Protein AF-A0A2D6AK42-F1 (afdb_monomer)

Mean predicted aligned error: 3.7 Å

Solvent-accessible surface area (backbone atoms only — not comparable to full-atom values): 7142 Å² total; per-residue (Å²): 137,89,86,74,67,90,54,91,44,40,38,43,36,68,45,81,38,80,34,34,76,56,55,40,64,66,64,82,56,51,42,51,79,90,62,94,72,58,95,89,57,79,69,58,67,60,52,55,78,18,27,32,44,26,44,35,41,32,32,71,25,86,71,21,21,33,22,35,25,66,81,44,58,82,23,44,93,79,47,91,83,40,47,76,38,46,42,65,28,70,52,71,52,74,36,75,83,32,29,33,58,13,31,15,24,15,25,29,44,83,87,62,84,90,78,28,58,20,45,27,42,38,37,33,39,30,39,61,75,124

Structure (mmCIF, N/CA/C/O backbone):
data_AF-A0A2D6AK42-F1
#
_entry.id   AF-A0A2D6AK42-F1
#
loop_
_atom_site.group_PDB
_atom_site.id
_atom_site.type_symbol
_atom_site.label_atom_id
_atom_site.label_alt_id
_atom_site.label_comp_id
_atom_site.label_asym_id
_atom_site.label_entity_id
_atom_site.label_seq_id
_atom_site.pdbx_PDB_ins_code
_atom_site.Cartn_x
_atom_site.Cartn_y
_atom_site.Cartn_z
_atom_site.occupancy
_atom_site.B_iso_or_equiv
_atom_site.auth_seq_id
_atom_site.auth_comp_id
_atom_site.auth_asym_id
_atom_site.auth_atom_id
_atom_site.pdbx_PDB_model_num
ATOM 1 N N . MET A 1 1 ? -15.033 12.489 -3.514 1.00 81.38 1 MET A N 1
ATOM 2 C CA . MET A 1 1 ? -15.221 11.272 -2.699 1.00 81.38 1 MET A CA 1
ATOM 3 C C . MET A 1 1 ? -14.925 11.639 -1.260 1.00 81.38 1 MET A C 1
ATOM 5 O O . MET A 1 1 ? -13.952 12.349 -1.051 1.00 81.38 1 MET A O 1
ATOM 9 N N . THR A 1 2 ? -15.745 11.206 -0.306 1.00 89.25 2 THR A N 1
ATOM 10 C CA . THR A 1 2 ? -15.482 11.423 1.126 1.00 89.25 2 THR A CA 1
ATOM 11 C C . THR A 1 2 ? -15.019 10.108 1.735 1.00 89.25 2 THR A C 1
ATOM 13 O O . THR A 1 2 ? -15.650 9.073 1.500 1.00 89.25 2 THR A O 1
ATOM 16 N N . ILE A 1 3 ? -13.907 10.149 2.465 1.00 93.88 3 ILE A N 1
ATOM 17 C CA . ILE A 1 3 ? -13.335 9.012 3.187 1.00 93.88 3 ILE A CA 1
ATOM 18 C C . ILE A 1 3 ? -13.243 9.424 4.653 1.00 93.88 3 ILE A C 1
ATOM 20 O O . ILE A 1 3 ? -12.663 10.463 4.965 1.00 93.88 3 ILE A O 1
ATOM 24 N N . SER A 1 4 ? -13.855 8.639 5.527 1.00 93.06 4 SER A N 1
ATOM 25 C CA . SER A 1 4 ? -13.890 8.869 6.968 1.00 93.06 4 SER A CA 1
ATOM 26 C C . SER A 1 4 ? -13.983 7.521 7.678 1.00 93.06 4 SER A C 1
ATOM 28 O O . SER A 1 4 ? -14.623 6.633 7.115 1.00 93.06 4 SER A O 1
ATOM 30 N N . PRO A 1 5 ? -13.392 7.378 8.876 1.00 94.25 5 PRO A N 1
ATOM 31 C CA . PRO A 1 5 ? -13.654 6.239 9.750 1.00 94.25 5 PRO A CA 1
ATOM 32 C C . PRO A 1 5 ? -1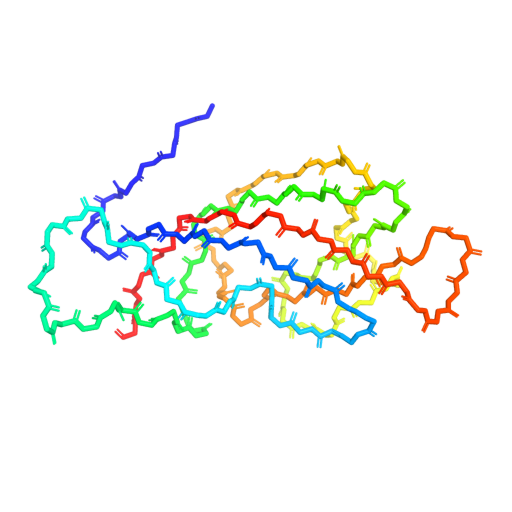5.158 6.040 9.979 1.00 94.25 5 PRO A C 1
ATOM 34 O O . PRO A 1 5 ? -15.869 7.019 10.231 1.00 94.25 5 PRO A O 1
ATOM 37 N N . ASP A 1 6 ? -15.630 4.800 9.882 1.00 93.31 6 ASP A N 1
ATOM 38 C CA . ASP A 1 6 ? -16.999 4.404 10.220 1.00 93.31 6 ASP A CA 1
ATOM 39 C C . ASP A 1 6 ? -17.130 4.142 11.731 1.00 93.31 6 ASP A C 1
ATOM 41 O O . ASP A 1 6 ? -18.143 4.495 12.340 1.00 93.31 6 ASP A O 1
ATOM 45 N N . ASP A 1 7 ? -16.098 3.554 12.342 1.00 93.38 7 ASP A N 1
ATOM 46 C CA . ASP A 1 7 ? -16.031 3.237 13.770 1.00 93.38 7 ASP A CA 1
ATOM 47 C C . ASP A 1 7 ? -14.593 3.343 14.331 1.00 93.38 7 ASP A C 1
ATOM 49 O O . ASP A 1 7 ? -13.721 3.968 13.729 1.00 93.38 7 ASP A O 1
ATOM 53 N N . ALA A 1 8 ? -14.365 2.811 15.537 1.00 92.12 8 ALA A N 1
ATOM 54 C CA . ALA A 1 8 ? -13.083 2.894 16.240 1.00 92.12 8 ALA A CA 1
ATOM 55 C C . ALA A 1 8 ? -12.000 1.939 15.701 1.00 92.12 8 ALA A C 1
ATOM 57 O O . ALA A 1 8 ? -10.827 2.107 16.044 1.00 92.12 8 ALA A O 1
ATOM 58 N N . ASN A 1 9 ? -12.382 0.949 14.893 1.00 94.06 9 ASN A N 1
ATOM 59 C CA . ASN A 1 9 ? -11.440 0.029 14.263 1.00 94.06 9 ASN A CA 1
ATOM 60 C C . ASN A 1 9 ? -10.845 0.639 12.991 1.00 94.06 9 ASN A C 1
ATOM 62 O O . ASN A 1 9 ? -9.746 0.274 12.585 1.00 94.06 9 ASN A O 1
ATOM 66 N N . ASP A 1 10 ? -11.524 1.616 12.390 1.00 95.12 10 ASP A N 1
ATOM 67 C CA . ASP A 1 10 ? -11.031 2.308 11.209 1.00 95.12 10 ASP A CA 1
ATOM 68 C C . ASP A 1 10 ? -9.914 3.304 11.544 1.00 95.12 10 ASP A C 1
ATOM 70 O O . ASP A 1 10 ? -10.135 4.389 12.092 1.00 95.12 10 ASP A O 1
ATOM 74 N N . LYS A 1 11 ? -8.691 2.956 11.146 1.00 95.56 11 LYS A N 1
ATOM 75 C CA . LYS A 1 11 ? -7.470 3.704 11.442 1.00 95.56 11 LYS A CA 1
ATOM 76 C C . LYS A 1 11 ? -6.792 4.186 10.168 1.00 95.56 11 LYS A C 1
ATOM 78 O O . LYS A 1 11 ? -6.858 3.563 9.106 1.00 95.56 11 LYS A O 1
ATOM 83 N N . TRP A 1 12 ? -6.125 5.331 10.276 1.00 96.56 12 TRP A N 1
ATOM 84 C CA . TRP A 1 12 ? -5.354 5.892 9.175 1.00 96.56 12 TRP A CA 1
ATOM 85 C C . TRP A 1 12 ? -3.941 5.319 9.153 1.00 96.56 12 TRP A C 1
ATOM 87 O O . TRP A 1 12 ? -3.273 5.206 10.178 1.00 96.56 12 TRP A O 1
ATOM 97 N N . TYR A 1 13 ? -3.463 5.018 7.955 1.00 97.75 13 TYR A N 1
ATOM 98 C CA . TYR A 1 13 ? -2.082 4.661 7.672 1.00 97.75 13 TYR A CA 1
ATOM 99 C C . TYR A 1 13 ? -1.475 5.688 6.723 1.00 97.75 13 TYR A C 1
ATOM 101 O O . TYR A 1 13 ? -2.131 6.136 5.780 1.00 97.75 13 TYR A O 1
ATOM 109 N N . TYR A 1 14 ? -0.211 6.033 6.953 1.00 97.81 14 TYR A N 1
ATOM 110 C CA . TYR A 1 14 ? 0.597 6.810 6.023 1.00 97.81 14 TYR A CA 1
ATOM 111 C C . TYR A 1 14 ? 2.046 6.350 6.099 1.00 97.81 14 TYR A C 1
ATOM 113 O O . TYR A 1 14 ? 2.622 6.265 7.186 1.00 97.81 14 TYR A O 1
ATOM 121 N N . LYS A 1 15 ? 2.666 6.134 4.944 1.00 97.56 15 LYS A N 1
ATOM 122 C CA . LYS A 1 15 ? 4.101 5.883 4.856 1.00 97.56 15 LYS A CA 1
ATOM 123 C C . LYS A 1 15 ? 4.641 6.336 3.512 1.00 97.56 15 LYS A C 1
ATOM 125 O O . LYS A 1 15 ? 3.985 6.189 2.484 1.00 97.56 15 LYS A O 1
ATOM 130 N N . LEU A 1 16 ? 5.864 6.855 3.528 1.00 97.31 16 LEU A N 1
ATOM 131 C CA . LEU A 1 16 ? 6.675 6.951 2.324 1.00 97.31 16 LEU A CA 1
ATOM 132 C C . LEU A 1 16 ? 7.439 5.629 2.183 1.00 97.31 16 LEU A C 1
ATOM 134 O O . LEU A 1 16 ? 8.378 5.357 2.933 1.00 97.31 16 LEU A O 1
ATOM 138 N N . THR A 1 17 ? 6.970 4.776 1.285 1.00 97.12 17 THR A N 1
ATOM 139 C CA . THR A 1 17 ? 7.468 3.418 1.075 1.00 97.12 17 THR A CA 1
ATOM 140 C C . THR A 1 17 ? 8.439 3.403 -0.100 1.00 97.12 17 THR A C 1
ATOM 142 O O . THR A 1 17 ? 8.122 3.901 -1.176 1.00 97.12 17 THR A O 1
ATOM 145 N N . SER A 1 18 ? 9.620 2.816 0.097 1.00 96.44 18 SER A N 1
ATOM 146 C CA . SER A 1 18 ? 10.516 2.467 -1.009 1.00 96.44 18 SER A CA 1
ATOM 147 C C . SER A 1 18 ? 10.093 1.110 -1.563 1.00 96.44 18 SER A C 1
ATOM 149 O O . SER A 1 18 ? 10.178 0.105 -0.855 1.00 96.44 18 SER A O 1
ATOM 151 N N . VAL A 1 19 ? 9.598 1.090 -2.798 1.00 96.94 19 VAL A N 1
ATOM 152 C CA . VAL A 1 19 ? 9.238 -0.130 -3.524 1.00 96.94 19 VAL A CA 1
ATOM 153 C C . VAL A 1 19 ? 10.429 -0.528 -4.389 1.00 96.94 19 VAL A C 1
ATOM 155 O O . VAL A 1 19 ? 10.977 0.298 -5.119 1.00 96.94 19 VAL A O 1
ATOM 158 N N . THR A 1 20 ? 10.845 -1.788 -4.285 1.00 94.88 20 THR A N 1
ATOM 159 C CA . THR A 1 20 ? 12.053 -2.317 -4.938 1.00 94.88 20 THR A CA 1
ATOM 160 C C . THR A 1 20 ? 11.701 -3.431 -5.920 1.00 94.88 20 THR A C 1
ATOM 162 O O . THR A 1 20 ? 10.534 -3.790 -6.078 1.00 94.88 20 THR A O 1
ATOM 165 N N . THR A 1 21 ? 12.715 -4.008 -6.564 1.00 93.06 21 THR A N 1
ATOM 166 C CA . THR A 1 21 ? 12.575 -5.067 -7.577 1.00 93.06 21 THR A CA 1
ATOM 167 C C . THR A 1 21 ? 12.142 -6.422 -7.011 1.00 93.06 21 THR A C 1
ATOM 169 O O . THR A 1 21 ? 12.080 -7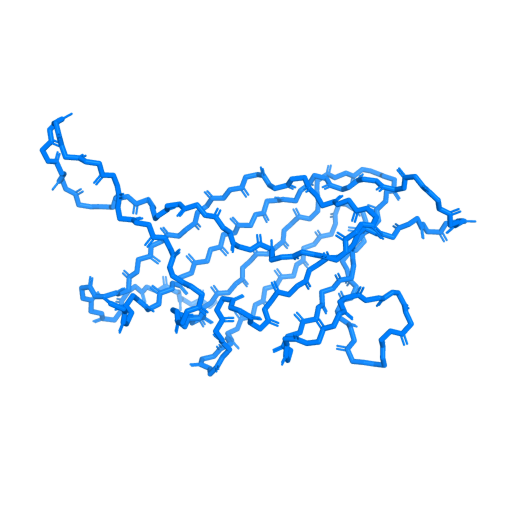.410 -7.738 1.00 93.06 21 THR A O 1
ATOM 172 N N . THR A 1 22 ? 11.850 -6.501 -5.712 1.00 93.25 22 THR A N 1
ATOM 173 C CA . THR A 1 22 ? 11.294 -7.688 -5.062 1.00 93.25 22 THR A CA 1
ATOM 174 C C . THR A 1 22 ? 9.878 -7.385 -4.599 1.00 93.25 22 THR A C 1
ATOM 176 O O . THR A 1 22 ? 9.673 -6.434 -3.846 1.00 93.25 22 THR A O 1
ATOM 179 N N . SER A 1 23 ? 8.923 -8.214 -5.028 1.00 95.31 23 SER A N 1
ATOM 180 C CA . SER A 1 23 ? 7.538 -8.156 -4.558 1.00 95.31 23 SER A CA 1
ATOM 181 C C . SER A 1 23 ? 7.482 -8.232 -3.034 1.00 95.31 23 SER A C 1
ATOM 183 O O . SER A 1 23 ? 8.027 -9.163 -2.439 1.00 95.31 23 SER A O 1
ATOM 185 N N . ALA A 1 24 ? 6.792 -7.280 -2.418 1.00 96.62 24 ALA A N 1
ATOM 186 C CA . ALA A 1 24 ? 6.556 -7.237 -0.980 1.00 96.62 24 ALA A CA 1
ATOM 187 C C . ALA A 1 24 ? 5.259 -6.483 -0.661 1.00 96.62 24 ALA A C 1
ATOM 189 O O . ALA A 1 24 ? 4.742 -5.755 -1.513 1.00 96.62 24 ALA A O 1
ATOM 190 N N . ASP A 1 25 ? 4.767 -6.620 0.572 1.00 97.69 25 ASP A N 1
ATOM 191 C CA . ASP A 1 25 ? 3.623 -5.864 1.091 1.00 97.69 25 ASP A CA 1
ATOM 192 C C . ASP A 1 25 ? 3.830 -4.358 0.896 1.00 97.69 25 ASP A C 1
ATOM 194 O O . ASP A 1 25 ? 4.813 -3.770 1.362 1.00 97.69 25 ASP A O 1
ATOM 198 N N . LEU A 1 26 ? 2.873 -3.709 0.231 1.00 98.12 26 LEU A N 1
ATOM 199 C CA . LEU A 1 26 ? 2.894 -2.257 0.044 1.00 98.12 26 LEU A CA 1
ATOM 200 C C . LEU A 1 26 ? 2.635 -1.516 1.368 1.00 98.12 26 LEU A C 1
ATOM 202 O O . LEU A 1 26 ? 3.094 -0.385 1.560 1.00 98.12 26 LEU A O 1
ATOM 206 N N . ILE A 1 27 ? 1.896 -2.158 2.277 1.00 98.31 27 ILE A N 1
ATOM 207 C CA . ILE A 1 27 ? 1.506 -1.631 3.583 1.00 98.31 27 ILE A CA 1
ATOM 208 C C . ILE A 1 27 ? 2.150 -2.495 4.664 1.00 98.31 27 ILE A C 1
ATOM 210 O O . ILE A 1 27 ? 1.849 -3.672 4.805 1.00 98.31 27 ILE A O 1
ATOM 214 N N . ALA A 1 28 ? 3.015 -1.878 5.463 1.00 96.50 28 ALA A N 1
ATOM 215 C CA . ALA A 1 28 ? 3.600 -2.492 6.650 1.00 96.50 28 ALA A CA 1
ATOM 216 C C . ALA A 1 28 ? 4.010 -1.417 7.664 1.00 96.50 28 ALA A C 1
ATOM 218 O O . ALA A 1 28 ? 4.432 -0.312 7.283 1.00 96.50 28 ALA A O 1
ATOM 219 N N . GLY A 1 29 ? 3.953 -1.750 8.955 1.00 96.12 29 GLY A N 1
ATOM 220 C CA . GLY A 1 29 ? 4.354 -0.867 10.049 1.00 96.12 29 GLY A CA 1
ATOM 221 C C . GLY A 1 29 ? 3.234 -0.650 11.057 1.00 96.12 29 GLY A C 1
ATOM 222 O O . GLY A 1 29 ? 2.698 -1.611 11.598 1.00 96.12 29 GLY A O 1
ATOM 223 N N . ARG A 1 30 ? 2.923 0.615 11.346 1.00 96.88 30 ARG A N 1
ATOM 224 C CA . ARG A 1 30 ? 1.975 1.020 12.390 1.00 96.88 30 ARG A CA 1
ATOM 225 C C . ARG A 1 30 ? 0.970 2.031 11.850 1.00 96.88 30 ARG A C 1
ATOM 227 O O . ARG A 1 30 ? 1.277 2.746 10.893 1.00 96.88 30 ARG A O 1
ATOM 234 N N . PHE A 1 31 ? -0.206 2.075 12.461 1.00 96.50 31 PHE A N 1
ATOM 235 C CA . PHE A 1 31 ? -1.198 3.114 12.208 1.00 96.50 31 PHE A CA 1
ATOM 236 C C . PHE A 1 31 ? -0.715 4.473 12.717 1.00 96.50 31 PHE A C 1
ATOM 238 O O . PHE A 1 31 ? 0.147 4.552 13.591 1.00 96.50 31 PHE A O 1
ATOM 245 N N . ILE A 1 32 ? -1.293 5.543 12.172 1.00 93.38 32 ILE A N 1
ATOM 246 C CA . ILE A 1 32 ? -1.220 6.866 12.783 1.00 93.38 32 ILE A CA 1
ATOM 247 C C . ILE A 1 32 ? -2.352 6.980 13.793 1.00 93.38 32 ILE A C 1
ATOM 249 O O . ILE A 1 32 ? -3.528 6.828 13.448 1.00 93.38 32 ILE A O 1
ATOM 253 N N . ASP A 1 33 ? -1.999 7.348 15.017 1.00 85.19 33 ASP A N 1
ATOM 254 C CA . ASP A 1 33 ? -2.981 7.719 16.020 1.00 85.19 33 ASP A CA 1
ATOM 255 C C . ASP A 1 33 ? -3.601 9.076 15.673 1.00 85.19 33 ASP A C 1
ATOM 257 O O . ASP A 1 33 ? -2.929 10.106 15.593 1.00 85.19 33 ASP A O 1
ATOM 261 N N . TYR A 1 34 ? -4.915 9.082 15.456 1.00 79.25 34 TYR A N 1
ATOM 262 C CA . TYR A 1 34 ? -5.699 10.311 15.297 1.00 79.25 34 TYR A CA 1
ATOM 263 C C . TYR A 1 34 ? -6.416 10.712 16.599 1.00 79.25 34 TYR A C 1
ATOM 265 O O . TYR A 1 34 ? -7.043 11.771 16.673 1.00 79.25 34 TYR A O 1
ATOM 273 N N . THR A 1 35 ? -6.302 9.876 17.633 1.00 81.88 35 THR A N 1
ATOM 274 C CA . THR A 1 35 ? -6.729 10.128 19.013 1.00 81.88 35 THR A CA 1
ATOM 275 C C . THR A 1 35 ? -5.516 10.174 19.936 1.00 81.88 35 THR A C 1
ATOM 277 O O . THR A 1 35 ? -4.467 9.632 19.610 1.00 81.88 35 THR A O 1
ATOM 280 N N . ALA A 1 36 ? -5.647 10.808 21.102 1.00 84.81 36 ALA A N 1
ATOM 281 C CA . ALA A 1 36 ? -4.555 10.857 22.070 1.00 84.81 36 ALA A CA 1
ATOM 282 C C . ALA A 1 36 ? -4.205 9.449 22.583 1.00 84.81 36 ALA A C 1
ATOM 284 O O . ALA A 1 36 ? -5.085 8.715 23.034 1.00 84.81 36 ALA A O 1
ATOM 285 N N . VAL A 1 37 ? -2.916 9.123 22.543 1.00 86.62 37 VAL A N 1
ATOM 286 C CA . VAL A 1 37 ? -2.317 7.919 23.125 1.00 86.62 37 VAL A CA 1
ATOM 287 C C . VAL A 1 37 ? -1.323 8.363 24.198 1.00 86.62 37 VAL A C 1
ATOM 289 O O . VAL A 1 37 ? -0.749 9.452 24.109 1.00 86.62 37 VAL A O 1
ATOM 292 N N . ASP A 1 38 ? -1.181 7.565 25.254 1.00 92.75 38 ASP A N 1
ATOM 293 C CA . ASP A 1 38 ? -0.248 7.855 26.342 1.00 92.75 38 ASP A CA 1
ATOM 294 C C . ASP A 1 38 ? 1.204 7.868 25.839 1.00 92.75 38 ASP A C 1
ATOM 296 O O . ASP A 1 38 ? 1.566 7.066 24.981 1.00 92.75 38 ASP A O 1
ATOM 300 N N . GLN A 1 39 ? 2.054 8.747 26.381 1.00 93.06 39 GLN A N 1
ATOM 301 C CA . GLN A 1 39 ? 3.405 8.966 25.839 1.00 93.06 39 GLN A CA 1
ATOM 302 C C . GLN A 1 39 ? 4.329 7.735 25.893 1.00 93.06 39 GLN A C 1
ATOM 304 O O . GLN A 1 39 ? 5.343 7.722 25.200 1.00 93.06 39 GLN A O 1
ATOM 309 N N . ASP A 1 40 ? 3.999 6.734 26.718 1.00 94.69 40 ASP A N 1
ATOM 310 C CA . ASP A 1 40 ? 4.741 5.469 26.861 1.00 94.69 40 ASP A CA 1
ATOM 311 C C . ASP A 1 40 ? 4.011 4.270 26.218 1.00 94.69 40 ASP A C 1
ATOM 313 O O . ASP A 1 40 ? 4.397 3.116 26.387 1.00 94.69 40 ASP A O 1
ATOM 317 N N . THR A 1 41 ? 2.927 4.523 25.478 1.00 92.50 41 THR A N 1
ATOM 318 C CA . THR A 1 41 ? 2.218 3.495 24.708 1.00 92.50 41 THR A CA 1
ATOM 319 C C . THR A 1 41 ? 2.641 3.568 23.244 1.00 92.50 41 THR A C 1
ATOM 321 O O . THR A 1 41 ? 2.597 4.625 22.619 1.00 92.50 41 THR A O 1
ATOM 324 N N . ASP A 1 42 ? 3.066 2.433 22.693 1.00 91.56 42 ASP A N 1
ATOM 325 C CA . ASP A 1 42 ? 3.453 2.319 21.285 1.00 91.56 42 ASP A CA 1
ATOM 326 C C . ASP A 1 42 ? 2.222 2.358 20.361 1.00 91.56 42 ASP A C 1
ATOM 328 O O . ASP A 1 42 ? 1.116 1.982 20.758 1.00 91.56 42 ASP A O 1
ATOM 332 N N . MET A 1 43 ? 2.416 2.762 19.105 1.00 92.56 43 MET A N 1
ATOM 333 C CA . MET A 1 43 ? 1.328 2.813 18.124 1.00 92.56 43 MET A CA 1
ATOM 334 C C . MET A 1 43 ? 0.873 1.396 17.764 1.00 92.56 43 MET A C 1
ATOM 336 O O . MET A 1 43 ? 1.673 0.455 17.736 1.00 92.56 43 MET A O 1
ATOM 340 N N . THR A 1 44 ? -0.398 1.232 17.408 1.00 93.69 44 THR A N 1
ATOM 341 C CA . THR A 1 44 ? -0.922 -0.083 17.001 1.00 93.69 44 THR A CA 1
ATOM 342 C C . THR A 1 44 ? -0.264 -0.540 15.692 1.00 93.69 44 THR A C 1
ATOM 344 O O . THR A 1 44 ? -0.154 0.235 14.738 1.00 93.69 44 THR A O 1
ATOM 347 N N . ALA A 1 45 ? 0.221 -1.783 15.651 1.00 96.25 45 ALA A N 1
ATOM 348 C CA . ALA A 1 45 ? 0.807 -2.367 14.448 1.00 96.25 45 ALA A CA 1
ATOM 349 C C . ALA A 1 45 ? -0.284 -2.730 13.436 1.00 96.25 45 ALA A C 1
ATOM 351 O O . ALA A 1 45 ? -1.345 -3.197 13.828 1.00 96.25 45 ALA A O 1
ATOM 352 N N . VAL A 1 46 ? 0.010 -2.552 12.150 1.00 97.81 46 VAL A N 1
ATOM 353 C CA . VAL A 1 46 ? -0.862 -3.031 11.074 1.00 97.81 46 VAL A CA 1
ATOM 354 C C . VAL A 1 46 ? -0.692 -4.542 10.950 1.00 97.81 46 VAL A C 1
ATOM 356 O O . VAL A 1 46 ? 0.435 -5.031 10.823 1.00 97.81 46 VAL A O 1
ATOM 359 N N . ASN A 1 47 ? -1.796 -5.279 10.976 1.00 98.00 47 ASN A N 1
ATOM 360 C CA . ASN A 1 47 ? -1.840 -6.712 10.746 1.00 98.00 47 ASN A CA 1
ATOM 361 C C . ASN A 1 47 ? -2.087 -7.017 9.264 1.00 98.00 47 ASN A C 1
ATOM 363 O O . ASN A 1 47 ? -2.810 -6.313 8.563 1.00 98.00 47 ASN A O 1
ATOM 367 N N . THR A 1 48 ? -1.540 -8.129 8.780 1.00 97.50 48 THR A N 1
ATOM 368 C CA . THR A 1 48 ? -1.770 -8.598 7.407 1.00 97.50 48 THR A CA 1
ATOM 369 C C . THR A 1 48 ? -3.237 -8.985 7.150 1.00 97.50 48 THR A C 1
ATOM 371 O O . THR A 1 48 ? -3.679 -9.005 6.001 1.00 97.50 48 THR A O 1
ATOM 374 N N . SER A 1 49 ? -4.011 -9.247 8.206 1.00 97.44 49 SER A N 1
ATOM 375 C CA . SER A 1 49 ? -5.447 -9.557 8.149 1.00 97.44 49 SER A CA 1
ATOM 376 C C . SER A 1 49 ? -6.349 -8.318 8.114 1.00 97.44 49 SER A C 1
ATOM 378 O O . SER A 1 49 ? -7.537 -8.460 7.819 1.00 97.44 49 SER A O 1
ATOM 380 N N . ASP A 1 50 ? -5.808 -7.125 8.385 1.00 98.19 50 ASP A N 1
ATOM 381 C CA . ASP A 1 50 ? -6.575 -5.876 8.380 1.00 98.19 50 ASP A CA 1
ATOM 382 C C . ASP A 1 50 ? -7.118 -5.562 6.990 1.00 98.19 50 ASP A C 1
ATOM 384 O O . ASP A 1 50 ? -6.472 -5.854 5.979 1.00 98.19 50 ASP A O 1
ATOM 388 N N . LYS A 1 51 ? -8.310 -4.958 6.916 1.00 97.75 51 LYS A N 1
ATOM 389 C CA . LYS A 1 51 ? -8.971 -4.686 5.630 1.00 97.75 51 LYS A CA 1
ATOM 390 C C . LYS A 1 51 ? -8.721 -3.268 5.158 1.00 97.75 51 LYS A C 1
ATOM 392 O O . LYS A 1 51 ? -9.003 -2.303 5.858 1.00 97.75 51 LYS A O 1
ATOM 397 N N . VAL A 1 52 ? -8.288 -3.117 3.913 1.00 98.00 52 VAL A N 1
ATOM 398 C CA . VAL A 1 52 ? -7.969 -1.814 3.325 1.00 98.00 52 VAL A CA 1
ATOM 399 C C . VAL A 1 52 ? -9.224 -1.197 2.703 1.00 98.00 52 VAL A C 1
ATOM 401 O O . VAL A 1 52 ? -9.483 -1.312 1.508 1.00 98.00 52 VAL A O 1
ATOM 404 N N . LYS A 1 53 ? -10.036 -0.501 3.507 1.00 96.81 53 LYS A N 1
ATOM 405 C CA . LYS A 1 53 ? -11.279 0.139 3.036 1.00 96.81 53 LYS A CA 1
ATOM 406 C C . LYS A 1 53 ? -11.032 1.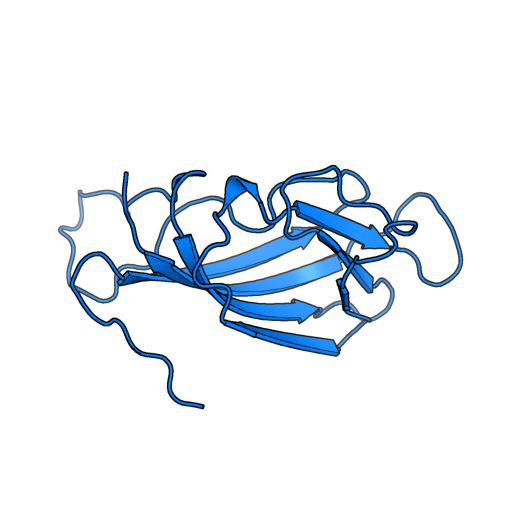193 1.950 1.00 96.81 53 LYS A C 1
ATOM 408 O O . LYS A 1 53 ? -11.843 1.334 1.030 1.00 96.81 53 LYS A O 1
ATOM 413 N N . PHE A 1 54 ? -9.921 1.923 2.033 1.00 97.69 54 PHE A N 1
ATOM 414 C CA . PHE A 1 54 ? -9.485 2.901 1.033 1.00 97.69 54 PHE A CA 1
ATOM 415 C C . PHE A 1 54 ? -7.964 2.905 0.907 1.00 97.69 54 PHE A C 1
ATOM 417 O O . PHE A 1 54 ? -7.271 2.877 1.919 1.00 97.69 54 PHE A O 1
ATOM 424 N N . LEU A 1 55 ? -7.465 3.020 -0.323 1.00 98.38 55 LEU A N 1
ATOM 425 C CA . LEU A 1 55 ? -6.045 3.149 -0.626 1.00 98.38 55 LEU A CA 1
ATOM 426 C C . LEU A 1 55 ? -5.817 4.336 -1.565 1.00 98.38 55 LEU A C 1
ATOM 428 O O . LEU A 1 55 ? -6.486 4.462 -2.590 1.00 98.38 55 LEU A O 1
ATOM 432 N N . PHE A 1 56 ? -4.848 5.177 -1.221 1.00 98.56 56 PHE A N 1
ATOM 433 C CA . PHE A 1 56 ? -4.249 6.199 -2.067 1.00 98.56 56 PHE A CA 1
ATOM 434 C C . PHE A 1 56 ? -2.761 5.895 -2.222 1.00 98.56 56 PHE A C 1
ATOM 436 O O . PHE A 1 56 ? -2.046 5.707 -1.235 1.00 98.56 56 PHE A O 1
ATOM 443 N N . VAL A 1 57 ? -2.299 5.880 -3.468 1.00 98.69 57 VAL A N 1
ATOM 444 C CA . VAL A 1 57 ? -0.909 5.620 -3.827 1.00 98.69 57 VAL A CA 1
ATOM 445 C C . VAL A 1 57 ? -0.440 6.730 -4.750 1.00 98.69 57 VAL A C 1
ATOM 447 O O . VAL A 1 57 ? -1.077 7.003 -5.766 1.00 98.69 57 VAL A O 1
ATOM 450 N N . LYS A 1 58 ? 0.675 7.373 -4.412 1.00 98.62 58 LYS A N 1
ATOM 451 C CA . LYS A 1 58 ? 1.332 8.369 -5.261 1.00 98.62 58 LYS A CA 1
ATOM 452 C C . LYS A 1 58 ? 2.783 7.974 -5.441 1.00 98.62 58 LYS A C 1
ATOM 454 O O . LYS A 1 58 ? 3.552 8.009 -4.482 1.00 98.62 58 LYS A O 1
ATOM 459 N N . ASN A 1 59 ? 3.164 7.655 -6.669 1.00 97.81 59 ASN A N 1
ATOM 460 C CA . ASN A 1 59 ? 4.567 7.545 -7.013 1.00 97.81 59 ASN A CA 1
ATOM 461 C C . ASN A 1 59 ? 5.169 8.957 -7.071 1.00 97.81 59 ASN A C 1
ATOM 463 O O . ASN A 1 59 ? 4.636 9.855 -7.725 1.00 97.81 59 ASN A O 1
ATOM 467 N N . THR A 1 60 ? 6.238 9.170 -6.313 1.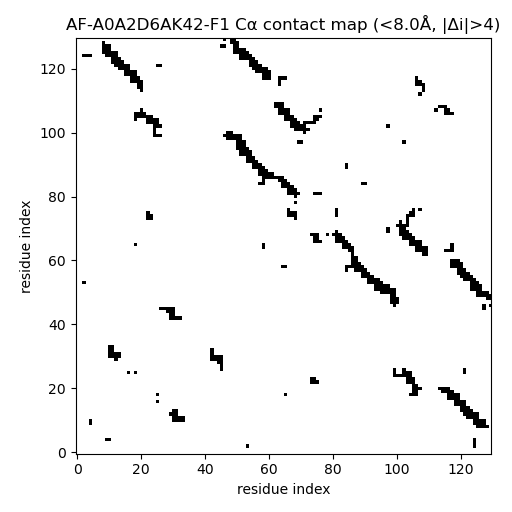00 97.62 60 THR A N 1
ATOM 468 C CA . THR A 1 60 ? 6.955 10.451 -6.223 1.00 97.62 60 THR A CA 1
ATOM 469 C C . THR A 1 60 ? 8.291 10.419 -6.959 1.00 97.62 60 THR A C 1
ATOM 471 O O . THR A 1 60 ? 8.932 11.459 -7.089 1.00 97.62 60 THR A O 1
ATOM 474 N N . SER A 1 61 ? 8.700 9.250 -7.461 1.00 93.69 61 SER A N 1
ATOM 475 C CA . SER A 1 61 ? 9.848 9.118 -8.353 1.00 93.69 61 SER A CA 1
ATOM 476 C C . SER A 1 61 ? 9.549 9.708 -9.732 1.00 93.69 61 SER A C 1
ATOM 478 O O . SER A 1 61 ? 8.396 9.766 -10.158 1.00 93.69 61 SER A O 1
ATOM 480 N N . THR A 1 62 ? 10.611 10.102 -10.440 1.00 91.94 62 THR A N 1
ATOM 481 C CA . THR A 1 62 ? 10.550 10.694 -11.789 1.00 91.94 62 THR A CA 1
ATOM 482 C C . THR A 1 62 ? 10.964 9.735 -12.910 1.00 91.94 62 THR A C 1
ATOM 484 O O . THR A 1 62 ? 10.863 10.106 -14.074 1.00 91.94 62 THR A O 1
ATOM 487 N N . GLY A 1 63 ? 11.477 8.544 -12.579 1.00 89.56 63 GLY A N 1
ATOM 488 C CA . GLY A 1 63 ? 11.982 7.562 -13.551 1.00 89.56 63 GLY A CA 1
ATOM 489 C C . GLY A 1 63 ? 11.168 6.272 -13.580 1.00 89.56 63 GLY A C 1
ATOM 490 O O . GLY A 1 63 ? 10.568 5.950 -14.598 1.00 89.56 63 GLY A O 1
ATOM 491 N N . ASP A 1 64 ? 11.107 5.573 -12.447 1.00 92.75 64 ASP A N 1
ATOM 492 C CA . ASP A 1 64 ? 10.486 4.247 -12.360 1.00 92.75 64 ASP A CA 1
ATOM 493 C C . ASP A 1 64 ? 9.011 4.299 -11.960 1.00 92.75 64 ASP A C 1
ATOM 495 O O . ASP A 1 64 ? 8.589 5.169 -11.191 1.00 92.75 64 ASP A O 1
ATOM 499 N N . GLY A 1 65 ? 8.238 3.324 -12.440 1.00 94.56 65 GLY A N 1
ATOM 500 C CA . GLY A 1 65 ? 6.868 3.052 -12.009 1.00 94.56 65 GLY A CA 1
ATOM 501 C C . GLY A 1 65 ? 6.784 1.939 -10.961 1.00 94.56 65 GLY A C 1
ATOM 502 O O . GLY A 1 65 ? 7.791 1.372 -10.531 1.00 94.56 65 GLY A O 1
ATOM 503 N N . ILE A 1 66 ? 5.560 1.584 -10.574 1.00 96.44 66 ILE A N 1
ATOM 504 C CA . ILE A 1 66 ? 5.276 0.380 -9.779 1.00 96.44 66 ILE A CA 1
ATOM 505 C C . ILE A 1 66 ? 4.117 -0.412 -10.374 1.00 96.44 66 ILE A C 1
ATOM 507 O O . ILE A 1 66 ? 3.203 0.172 -10.955 1.00 96.44 66 ILE A O 1
ATOM 511 N N . TYR A 1 67 ? 4.131 -1.727 -10.165 1.00 96.44 67 TYR A N 1
ATOM 512 C CA . TYR A 1 67 ? 2.955 -2.581 -10.324 1.00 96.44 67 TYR A CA 1
ATOM 513 C C . TYR A 1 67 ? 2.434 -3.007 -8.958 1.00 96.44 67 TYR A C 1
ATOM 515 O O . TYR A 1 67 ? 3.219 -3.360 -8.076 1.00 96.44 67 TYR A O 1
ATOM 523 N N . ILE A 1 68 ? 1.112 -2.987 -8.804 1.00 97.75 68 ILE A N 1
ATOM 524 C CA . ILE A 1 68 ? 0.408 -3.405 -7.592 1.00 97.75 68 ILE A CA 1
ATOM 525 C C . ILE A 1 68 ? -0.484 -4.603 -7.922 1.00 97.75 68 ILE A C 1
ATOM 527 O O . ILE A 1 68 ? -1.270 -4.561 -8.870 1.00 97.75 68 ILE A O 1
ATOM 531 N N . CYS A 1 69 ? -0.353 -5.650 -7.115 1.00 97.25 69 CYS A N 1
ATOM 532 C CA . CYS A 1 69 ? -1.217 -6.824 -7.051 1.00 97.25 69 CYS A CA 1
ATOM 533 C C . CYS A 1 69 ? -2.207 -6.645 -5.888 1.00 97.25 69 CYS A C 1
ATOM 535 O O . CYS A 1 69 ? -1.843 -6.075 -4.860 1.00 97.25 69 CYS A O 1
ATOM 537 N N . PHE A 1 70 ? -3.451 -7.104 -6.058 1.00 97.31 70 PHE A N 1
ATOM 538 C CA . PHE A 1 70 ? -4.530 -6.946 -5.071 1.00 97.31 70 PHE A CA 1
ATOM 539 C C . PHE A 1 70 ? -5.166 -8.264 -4.611 1.00 97.31 70 PHE A C 1
ATOM 541 O O . PHE A 1 70 ? -6.152 -8.229 -3.871 1.00 97.31 70 PHE A O 1
ATOM 548 N N . ASP A 1 71 ? -4.654 -9.411 -5.052 1.00 95.50 71 ASP A N 1
ATOM 549 C CA . ASP A 1 71 ? -5.162 -10.744 -4.710 1.00 95.50 71 ASP A CA 1
ATOM 550 C C . ASP A 1 71 ? -4.205 -11.547 -3.808 1.00 95.50 71 ASP A C 1
ATOM 552 O O . ASP A 1 71 ? -4.559 -12.628 -3.342 1.00 95.50 71 ASP A O 1
ATOM 556 N N . GLY A 1 72 ? -3.049 -10.979 -3.449 1.00 95.31 72 GLY A N 1
ATOM 557 C CA . GLY A 1 72 ? -2.043 -11.609 -2.590 1.00 95.31 72 GLY A CA 1
ATOM 558 C C . GLY A 1 72 ? -1.054 -12.510 -3.321 1.00 95.31 72 GLY A C 1
ATOM 559 O O . GLY A 1 72 ? -0.206 -13.118 -2.668 1.00 95.31 72 GLY A O 1
ATOM 560 N N . ASP A 1 73 ? -1.109 -12.577 -4.651 1.00 96.31 73 ASP A N 1
ATOM 561 C CA . ASP A 1 73 ? -0.064 -13.223 -5.438 1.00 96.31 73 ASP A CA 1
ATOM 562 C C . ASP A 1 73 ? 1.194 -12.344 -5.542 1.00 96.31 73 ASP A C 1
ATOM 564 O O . ASP A 1 73 ? 1.278 -11.222 -5.042 1.00 96.31 73 ASP A O 1
ATOM 568 N N . THR A 1 74 ? 2.251 -12.876 -6.150 1.00 96.00 74 THR A N 1
ATOM 569 C CA . THR A 1 74 ? 3.500 -12.125 -6.331 1.00 96.00 74 THR A CA 1
ATOM 570 C C . THR A 1 74 ? 3.293 -10.975 -7.318 1.00 96.00 74 THR A C 1
ATOM 572 O O . THR A 1 74 ? 2.938 -11.208 -8.473 1.00 96.00 74 THR A O 1
ATOM 575 N N . ALA A 1 75 ? 3.584 -9.742 -6.895 1.00 95.62 75 ALA A N 1
ATOM 576 C CA . ALA A 1 75 ? 3.582 -8.586 -7.780 1.00 95.62 75 ALA A CA 1
ATOM 577 C C . ALA A 1 75 ? 4.624 -8.764 -8.896 1.00 95.62 75 ALA A C 1
ATOM 579 O O . ALA A 1 75 ? 5.803 -9.012 -8.633 1.00 95.62 75 ALA A O 1
ATOM 580 N N . ALA A 1 76 ? 4.193 -8.618 -10.148 1.00 92.81 76 ALA A N 1
ATOM 581 C CA . ALA A 1 76 ? 5.050 -8.689 -11.325 1.00 92.81 76 ALA A CA 1
ATOM 582 C C . ALA A 1 76 ? 4.583 -7.697 -12.398 1.00 92.81 76 ALA A C 1
ATOM 584 O O . ALA A 1 76 ? 3.398 -7.388 -12.507 1.00 92.81 76 ALA A O 1
ATOM 585 N N . ASN A 1 77 ? 5.514 -7.243 -13.239 1.00 90.19 77 ASN A N 1
ATOM 586 C CA . ASN A 1 77 ? 5.215 -6.381 -14.390 1.00 90.19 77 ASN A CA 1
ATOM 587 C C . ASN A 1 77 ? 4.433 -7.091 -15.511 1.00 90.19 77 ASN A C 1
ATOM 589 O O . ASN A 1 77 ? 3.969 -6.450 -16.449 1.00 90.19 77 ASN A O 1
ATOM 593 N N . SER A 1 78 ? 4.309 -8.414 -15.428 1.00 89.75 78 SER A N 1
ATOM 594 C CA . SER A 1 78 ? 3.573 -9.263 -16.364 1.00 89.75 78 SER A CA 1
ATOM 595 C C . SER A 1 78 ? 2.196 -9.683 -15.847 1.00 89.75 78 SER A C 1
ATOM 597 O O . SER A 1 78 ? 1.521 -10.474 -16.510 1.00 89.75 78 SER A O 1
ATOM 599 N N . LEU A 1 79 ? 1.776 -9.183 -14.677 1.00 90.06 79 LEU A N 1
ATOM 600 C CA . LEU A 1 79 ? 0.440 -9.443 -14.151 1.00 90.06 79 LEU A CA 1
ATOM 601 C C . LEU A 1 79 ? -0.619 -8.896 -15.106 1.00 90.06 79 LEU A C 1
ATOM 603 O O . LEU A 1 79 ? -0.566 -7.741 -15.524 1.00 90.06 79 LEU A O 1
ATOM 607 N N . VAL A 1 80 ? -1.598 -9.737 -15.434 1.00 91.69 80 VAL A N 1
ATOM 608 C CA . VAL A 1 80 ? -2.676 -9.390 -16.371 1.00 91.69 80 VAL A CA 1
ATOM 609 C C . VAL A 1 80 ? -3.605 -8.329 -15.777 1.00 91.69 80 VAL A C 1
ATOM 611 O O . VAL A 1 80 ? -4.121 -7.477 -16.496 1.00 91.69 80 VAL A O 1
ATOM 614 N N . ASP A 1 81 ? -3.802 -8.381 -14.467 1.00 91.31 81 ASP A N 1
ATOM 615 C CA . ASP A 1 81 ? -4.664 -7.529 -13.654 1.00 91.31 81 ASP A CA 1
ATOM 616 C C . ASP A 1 81 ? -3.874 -6.618 -12.699 1.00 91.31 81 ASP A C 1
ATOM 618 O O . ASP A 1 81 ? -4.438 -6.019 -11.781 1.00 91.31 81 ASP A O 1
ATOM 622 N N . GLY A 1 82 ? -2.569 -6.465 -12.944 1.00 92.31 82 GLY A N 1
ATOM 623 C CA . GLY A 1 82 ? -1.722 -5.546 -12.196 1.00 92.31 82 GLY A CA 1
ATOM 624 C C . GLY A 1 82 ? -2.089 -4.085 -12.461 1.00 92.31 82 GLY A C 1
ATOM 625 O O . GLY A 1 82 ? -2.267 -3.661 -13.605 1.00 92.31 82 GLY A O 1
ATOM 626 N N . LEU A 1 83 ? -2.153 -3.284 -11.399 1.00 95.75 83 LEU A N 1
ATOM 627 C CA . LEU A 1 83 ? -2.276 -1.833 -11.515 1.00 95.75 83 LEU A CA 1
ATOM 628 C C . LEU A 1 83 ? -0.889 -1.218 -11.689 1.00 95.75 83 LEU A C 1
ATOM 630 O O . LEU A 1 83 ? -0.071 -1.284 -10.773 1.00 95.75 83 LEU A O 1
ATOM 634 N N . PHE A 1 84 ? -0.658 -0.562 -12.822 1.00 95.62 84 PHE A N 1
ATOM 635 C CA . PHE A 1 84 ? 0.531 0.257 -13.024 1.00 95.62 84 PHE A CA 1
ATOM 636 C C . PHE A 1 84 ? 0.315 1.684 -12.507 1.00 95.62 84 PHE A C 1
ATOM 638 O O . PHE A 1 84 ? -0.698 2.312 -12.818 1.00 95.62 84 PHE A O 1
ATOM 645 N N . VAL A 1 85 ? 1.279 2.200 -11.743 1.00 97.19 85 VAL A N 1
ATOM 646 C CA . VAL A 1 85 ? 1.362 3.616 -11.358 1.00 97.19 85 VAL A CA 1
ATOM 647 C C . VAL A 1 85 ? 2.701 4.157 -11.844 1.00 97.19 85 VAL A C 1
ATOM 649 O O . VAL A 1 85 ? 3.754 3.811 -11.296 1.00 97.19 85 VAL A O 1
ATOM 652 N N . GLY A 1 86 ? 2.665 4.991 -12.881 1.00 96.00 86 GLY A N 1
ATOM 653 C CA . GLY A 1 86 ? 3.854 5.576 -13.481 1.00 96.00 86 GLY A CA 1
ATOM 654 C C . GLY A 1 86 ? 4.544 6.614 -12.589 1.00 96.00 86 GLY A C 1
ATOM 655 O O . GLY A 1 86 ? 4.068 6.928 -11.492 1.00 96.00 86 GLY A O 1
ATOM 656 N N . PRO A 1 87 ? 5.688 7.152 -13.035 1.00 95.25 87 PRO A N 1
ATOM 657 C CA . PRO A 1 87 ? 6.419 8.195 -12.333 1.00 95.25 87 PRO A CA 1
ATOM 658 C C . PRO A 1 87 ? 5.542 9.427 -12.191 1.00 95.25 87 PRO A C 1
ATOM 660 O O . PRO A 1 87 ? 4.847 9.819 -13.124 1.00 95.25 87 PRO A O 1
ATOM 663 N N . GLU A 1 88 ? 5.557 10.028 -11.008 1.00 96.94 88 GLU A N 1
ATOM 664 C CA . GLU A 1 88 ? 4.725 11.189 -10.694 1.00 96.94 88 GLU A CA 1
ATOM 665 C C . GLU A 1 88 ? 3.211 10.969 -10.914 1.00 96.94 88 GLU A C 1
ATOM 667 O O . GLU A 1 88 ? 2.442 11.934 -10.946 1.00 96.94 88 GLU A O 1
ATOM 672 N N . GLU A 1 89 ? 2.725 9.728 -10.984 1.00 98.06 89 GLU A N 1
ATOM 673 C CA . GLU A 1 89 ? 1.300 9.404 -11.099 1.00 98.06 89 GLU A CA 1
ATOM 674 C C . GLU A 1 89 ? 0.696 8.985 -9.756 1.00 98.06 89 GLU A C 1
ATOM 676 O O . GLU A 1 89 ? 1.394 8.624 -8.804 1.00 98.06 89 GLU A O 1
ATOM 681 N N . ALA A 1 90 ? -0.630 9.078 -9.659 1.00 98.31 90 ALA A N 1
ATOM 682 C CA . ALA A 1 90 ? -1.382 8.646 -8.490 1.00 98.31 90 ALA A CA 1
ATOM 683 C C . ALA A 1 90 ? -2.580 7.791 -8.878 1.00 98.31 90 ALA A C 1
ATOM 685 O O . ALA A 1 90 ? -3.233 8.027 -9.894 1.00 98.31 90 ALA A O 1
ATOM 686 N N . TRP A 1 91 ? -2.919 6.875 -7.982 1.00 98.25 91 TRP A N 1
ATOM 687 C CA . TRP A 1 91 ? -4.136 6.089 -8.033 1.00 98.25 91 TRP A CA 1
ATOM 688 C C . TRP A 1 91 ? -4.816 6.085 -6.666 1.00 98.25 91 TRP A C 1
ATOM 690 O O . TRP A 1 91 ? -4.160 6.153 -5.624 1.00 98.25 91 TRP A O 1
ATOM 700 N N . PHE A 1 92 ? -6.145 5.997 -6.662 1.00 97.88 92 PHE A N 1
ATOM 701 C CA . PHE A 1 92 ? -6.899 5.743 -5.443 1.00 97.88 92 PHE A CA 1
ATOM 702 C C . PHE A 1 92 ? -8.158 4.928 -5.702 1.00 97.88 92 PHE A C 1
ATOM 704 O O . PHE A 1 92 ? -8.788 5.045 -6.754 1.00 97.88 92 PHE A O 1
ATOM 711 N N . GLY A 1 93 ? -8.563 4.146 -4.704 1.00 96.81 93 GLY A N 1
ATOM 712 C CA . GLY A 1 93 ? -9.737 3.287 -4.792 1.00 96.81 93 GLY A CA 1
ATOM 713 C C . GLY A 1 93 ? -10.248 2.815 -3.434 1.00 96.81 93 GLY A C 1
ATOM 714 O O . GLY A 1 93 ? -9.571 2.930 -2.413 1.00 96.81 93 GLY A O 1
ATOM 715 N N . ARG A 1 94 ? -11.479 2.290 -3.427 1.00 96.25 94 ARG A N 1
ATOM 716 C CA . ARG A 1 94 ? -12.045 1.545 -2.292 1.00 96.25 94 ARG A CA 1
ATOM 717 C C . ARG A 1 94 ? -11.888 0.053 -2.547 1.00 96.25 94 ARG A C 1
ATOM 719 O O . ARG A 1 94 ? -12.316 -0.419 -3.597 1.00 96.25 94 ARG A O 1
ATOM 726 N N . LEU A 1 95 ? -11.330 -0.662 -1.575 1.00 94.50 95 LEU A N 1
ATOM 727 C CA . LEU A 1 95 ? -10.983 -2.081 -1.675 1.00 94.50 95 LEU A CA 1
ATOM 728 C C . LEU A 1 95 ? -11.571 -2.864 -0.482 1.00 94.50 95 L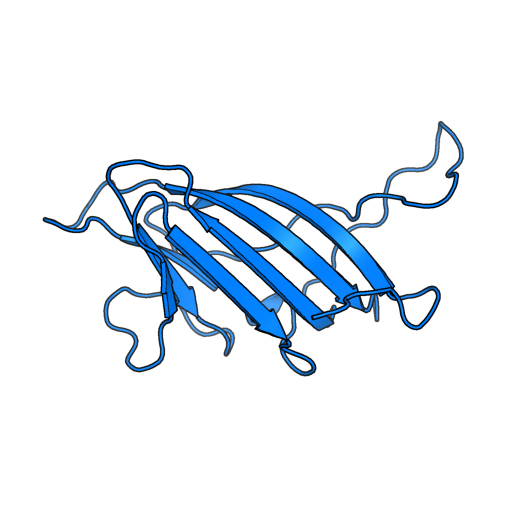EU A C 1
ATOM 730 O O . LEU A 1 95 ? -10.846 -3.511 0.264 1.00 94.50 95 LEU A O 1
ATOM 734 N N . PRO A 1 96 ? -12.900 -2.821 -0.259 1.00 88.06 96 PRO A N 1
ATOM 735 C CA . PRO A 1 96 ? -13.519 -3.182 1.025 1.00 88.06 96 PRO A CA 1
ATOM 736 C C . PRO A 1 96 ? -13.312 -4.638 1.481 1.00 88.06 96 PRO A C 1
ATOM 738 O O . PRO A 1 96 ? -13.570 -4.948 2.641 1.00 88.06 96 PRO A O 1
ATOM 741 N N . ASN A 1 97 ? -12.878 -5.529 0.586 1.00 93.75 97 ASN A N 1
ATOM 742 C CA . ASN A 1 97 ? -12.619 -6.940 0.888 1.00 93.75 97 ASN A CA 1
ATOM 743 C C . ASN A 1 97 ? -11.135 -7.324 0.790 1.00 93.75 97 ASN A C 1
ATOM 745 O O . ASN A 1 97 ? -10.801 -8.471 1.064 1.00 93.75 97 ASN A O 1
ATOM 749 N N . THR A 1 98 ? -10.269 -6.398 0.383 1.00 97.44 98 THR A N 1
ATOM 750 C CA . THR A 1 98 ? -8.834 -6.635 0.226 1.00 97.44 98 THR A CA 1
ATOM 751 C C . THR A 1 98 ? -8.166 -6.481 1.582 1.00 97.44 98 THR A C 1
ATOM 753 O O . THR A 1 98 ? -8.364 -5.466 2.258 1.00 97.44 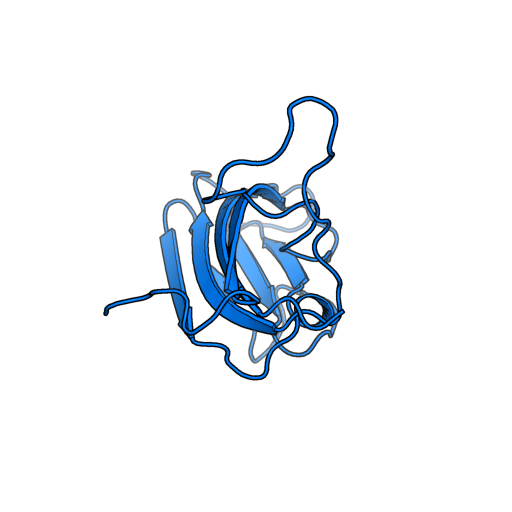98 THR A O 1
ATOM 756 N N . THR A 1 99 ? -7.386 -7.475 1.994 1.00 98.19 99 THR A N 1
ATOM 757 C CA . THR A 1 99 ? -6.577 -7.365 3.210 1.00 98.19 99 THR A CA 1
ATOM 758 C C . THR A 1 99 ? -5.227 -6.731 2.911 1.00 98.19 99 THR A C 1
ATOM 760 O O . THR A 1 99 ? -4.809 -6.649 1.757 1.00 98.19 99 THR A O 1
ATOM 763 N N . VAL A 1 100 ? -4.504 -6.314 3.945 1.00 98.38 100 VAL A N 1
ATOM 764 C CA . VAL A 1 100 ? -3.107 -5.880 3.814 1.00 98.38 100 VAL A CA 1
ATOM 765 C C . VAL A 1 100 ? -2.249 -6.963 3.142 1.00 98.38 100 VAL A C 1
ATOM 767 O O . VAL A 1 100 ? -1.484 -6.637 2.239 1.00 98.38 100 VAL A O 1
ATOM 770 N N . ALA A 1 101 ? -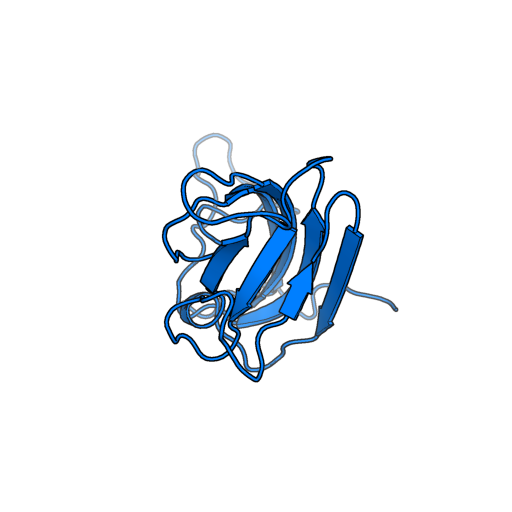2.458 -8.245 3.479 1.00 98.12 101 ALA A N 1
ATOM 771 C CA . ALA A 1 101 ? -1.777 -9.391 2.856 1.00 98.12 101 ALA A CA 1
ATOM 772 C C . ALA A 1 101 ? -2.042 -9.546 1.352 1.00 98.12 101 ALA A C 1
ATOM 774 O O . ALA A 1 101 ? -1.350 -10.300 0.678 1.00 98.12 101 ALA A O 1
ATOM 775 N N . ASN A 1 102 ? -3.097 -8.921 0.828 1.00 98.31 102 ASN A N 1
ATOM 776 C CA . ASN A 1 102 ? -3.415 -9.015 -0.586 1.00 98.31 102 ASN A CA 1
ATOM 777 C C . ASN A 1 102 ? -2.697 -7.954 -1.432 1.00 98.31 102 ASN A C 1
ATOM 779 O O . ASN A 1 102 ? -2.731 -8.054 -2.656 1.00 98.31 102 ASN A O 1
ATOM 783 N N . ILE A 1 103 ? -2.094 -6.930 -0.812 1.00 98.31 103 ILE A N 1
ATOM 784 C CA . ILE A 1 103 ? -1.549 -5.768 -1.522 1.00 98.31 103 ILE A CA 1
ATOM 785 C C . ILE A 1 103 ? -0.031 -5.856 -1.595 1.00 98.31 103 ILE A C 1
ATOM 787 O O . ILE A 1 103 ? 0.684 -5.335 -0.734 1.00 98.31 103 ILE A O 1
ATOM 791 N N . HIS A 1 104 ? 0.461 -6.459 -2.670 1.00 98.19 104 HIS A N 1
ATOM 792 C CA . HIS A 1 104 ? 1.887 -6.527 -2.962 1.00 98.19 104 HIS A CA 1
ATOM 793 C C . HIS A 1 104 ? 2.275 -5.529 -4.051 1.00 98.19 104 HIS A C 1
ATOM 795 O O . HIS A 1 104 ? 1.504 -5.270 -4.976 1.00 98.19 104 HIS A O 1
ATOM 801 N N . ALA A 1 105 ? 3.488 -4.989 -3.971 1.00 97.69 105 ALA A N 1
ATOM 802 C CA . ALA A 1 105 ? 4.031 -4.096 -4.984 1.00 97.69 105 ALA A CA 1
ATOM 803 C C . ALA A 1 105 ? 5.458 -4.472 -5.383 1.00 97.69 105 ALA A C 1
ATOM 805 O O . ALA A 1 105 ? 6.244 -4.969 -4.575 1.00 97.69 105 ALA A O 1
ATOM 806 N N . ILE A 1 106 ? 5.785 -4.183 -6.639 1.00 96.25 106 ILE A N 1
ATOM 807 C CA . ILE A 1 106 ? 7.126 -4.296 -7.212 1.00 96.25 106 ILE A CA 1
ATOM 808 C C . ILE A 1 106 ? 7.422 -3.032 -8.021 1.00 96.25 106 ILE A C 1
ATOM 810 O O . ILE A 1 106 ? 6.524 -2.465 -8.651 1.00 96.25 106 ILE A O 1
ATOM 814 N N . SER A 1 107 ? 8.669 -2.568 -8.000 1.00 95.00 107 SER A N 1
ATOM 815 C CA . SER A 1 107 ? 9.101 -1.499 -8.896 1.00 95.00 107 SER A CA 1
ATOM 816 C C . SER A 1 107 ? 9.184 -2.013 -10.330 1.00 95.00 107 SER A C 1
ATOM 818 O O . SER A 1 107 ? 9.450 -3.188 -10.587 1.00 95.00 107 SER A O 1
ATOM 820 N N . SER A 1 108 ? 8.948 -1.118 -11.279 1.00 88.38 108 SER A N 1
ATOM 821 C CA . SER A 1 108 ? 9.153 -1.387 -12.693 1.00 88.38 108 SER A CA 1
ATOM 822 C C . SER A 1 108 ? 9.977 -0.279 -13.289 1.00 88.38 108 SER A C 1
ATOM 824 O O . SER A 1 108 ? 9.585 0.887 -13.252 1.00 88.38 108 SER A O 1
ATOM 826 N N . ASP A 1 109 ? 11.075 -0.683 -13.904 1.00 78.44 109 ASP A N 1
ATOM 827 C CA . ASP A 1 109 ? 11.731 0.150 -14.890 1.00 78.44 109 ASP A CA 1
ATOM 828 C C . ASP A 1 109 ? 10.781 0.253 -16.096 1.00 78.44 109 ASP A C 1
ATOM 830 O O . ASP A 1 109 ? 10.075 -0.705 -16.437 1.00 78.44 109 ASP A O 1
ATOM 834 N N . ILE A 1 110 ? 10.687 1.443 -16.673 1.00 67.94 110 ILE A N 1
ATOM 835 C CA . ILE A 1 110 ? 9.860 1.709 -17.852 1.00 67.94 110 ILE A CA 1
ATOM 836 C C . ILE A 1 110 ? 10.601 1.272 -19.122 1.00 67.94 110 ILE A C 1
ATOM 838 O O . ILE A 1 110 ? 9.954 0.907 -20.104 1.00 67.94 110 ILE A O 1
ATOM 842 N N . ASP A 1 111 ? 11.937 1.211 -19.067 1.00 68.56 111 ASP A N 1
ATOM 843 C CA . ASP A 1 111 ? 12.811 0.999 -20.219 1.00 68.56 111 ASP A CA 1
ATOM 844 C C . ASP A 1 111 ? 13.706 -0.260 -20.113 1.00 68.56 111 ASP A C 1
ATOM 846 O O . ASP A 1 111 ? 14.351 -0.631 -21.100 1.00 68.56 111 ASP A O 1
ATOM 850 N N . SER A 1 112 ? 13.766 -0.957 -18.965 1.00 62.84 112 SER A N 1
ATOM 851 C CA . SER A 1 112 ? 14.576 -2.183 -18.809 1.00 62.84 112 SER A CA 1
ATOM 852 C C . SER A 1 112 ? 14.123 -3.142 -17.683 1.00 62.84 112 SER A C 1
ATOM 854 O O . SER A 1 112 ? 12.960 -3.199 -17.297 1.00 62.84 112 SER A O 1
ATOM 856 N N . THR A 1 113 ? 15.010 -4.023 -17.215 1.00 60.22 113 THR A N 1
ATOM 857 C CA . THR A 1 113 ? 14.790 -4.927 -16.079 1.00 60.22 113 THR A CA 1
ATOM 858 C C . THR A 1 113 ? 16.064 -4.945 -15.238 1.00 60.22 113 THR A C 1
ATOM 860 O O . THR A 1 113 ? 17.093 -5.393 -15.743 1.00 60.22 113 THR A O 1
ATOM 863 N N . GLY A 1 114 ? 16.021 -4.543 -13.960 1.00 60.06 114 GLY A N 1
ATOM 864 C CA . GLY A 1 114 ? 17.093 -4.942 -13.034 1.00 60.06 114 GLY A CA 1
ATOM 865 C C . GLY A 1 114 ? 17.353 -4.110 -11.779 1.00 60.06 114 GLY A C 1
ATOM 866 O O . GLY A 1 114 ? 17.854 -4.686 -10.817 1.00 60.06 114 GLY A O 1
ATOM 867 N N . ASP A 1 115 ? 17.027 -2.819 -11.735 1.00 68.44 115 ASP A N 1
ATOM 868 C CA . ASP A 1 115 ? 17.457 -1.940 -10.627 1.00 68.44 115 ASP A CA 1
ATOM 869 C C . ASP A 1 115 ? 16.435 -0.875 -10.195 1.00 68.44 115 ASP A C 1
ATOM 871 O O . ASP A 1 115 ? 16.740 -0.057 -9.324 1.00 68.44 115 ASP A O 1
ATOM 875 N N . ALA A 1 116 ? 15.215 -0.924 -10.734 1.00 81.31 116 ALA A N 1
ATOM 876 C CA . ALA A 1 116 ? 14.185 0.065 -10.450 1.00 81.31 116 ALA A CA 1
ATOM 877 C C . ALA A 1 116 ? 13.908 0.232 -8.950 1.00 81.31 116 ALA A C 1
ATOM 879 O O . ALA A 1 116 ? 13.757 -0.744 -8.203 1.00 81.31 116 ALA A O 1
ATOM 880 N N . SER A 1 117 ? 13.741 1.477 -8.511 1.00 91.75 117 SER A N 1
ATOM 881 C CA . SER A 1 117 ? 13.237 1.789 -7.175 1.00 91.75 117 SER A CA 1
ATOM 882 C C . SER A 1 117 ? 12.304 2.990 -7.221 1.00 91.75 117 SER A C 1
ATOM 884 O O . SER A 1 117 ? 12.617 4.042 -7.780 1.00 91.75 117 SER A O 1
ATOM 886 N N . ALA A 1 118 ? 11.138 2.844 -6.602 1.00 95.19 118 ALA A N 1
ATOM 887 C CA . ALA A 1 118 ? 10.129 3.888 -6.582 1.00 95.19 118 ALA A CA 1
ATOM 888 C C . ALA A 1 118 ? 9.863 4.345 -5.150 1.00 95.19 118 ALA A C 1
ATOM 890 O O . ALA A 1 118 ? 9.628 3.531 -4.257 1.00 95.19 118 ALA A O 1
ATOM 891 N N . THR A 1 119 ? 9.873 5.658 -4.927 1.00 97.25 119 THR A N 1
ATOM 892 C CA . THR A 1 119 ? 9.433 6.242 -3.660 1.00 97.25 119 THR A CA 1
ATOM 893 C C . THR A 1 119 ? 7.946 6.535 -3.757 1.00 97.25 119 THR A C 1
ATOM 895 O O . THR A 1 119 ? 7.510 7.361 -4.561 1.00 97.25 119 THR A O 1
ATOM 898 N N . VAL A 1 120 ? 7.155 5.864 -2.929 1.00 98.25 120 VAL A N 1
ATOM 899 C CA . VAL A 1 120 ? 5.702 5.834 -3.046 1.00 98.25 120 VAL A CA 1
ATOM 900 C C . VAL A 1 120 ? 5.070 6.316 -1.751 1.00 98.25 120 VAL A C 1
ATOM 902 O O . VAL A 1 120 ? 5.285 5.747 -0.685 1.00 98.25 120 VAL A O 1
ATOM 905 N N . LEU A 1 121 ? 4.266 7.367 -1.835 1.00 98.56 121 LEU A N 1
ATOM 906 C CA . LEU A 1 121 ? 3.407 7.784 -0.738 1.00 98.56 121 LEU A CA 1
ATOM 907 C C . LEU A 1 121 ? 2.193 6.857 -0.719 1.00 98.56 121 LEU A C 1
ATOM 909 O O . LEU A 1 121 ? 1.415 6.821 -1.673 1.00 98.56 121 LEU A O 1
ATOM 913 N N . VAL A 1 122 ? 2.044 6.124 0.378 1.00 98.62 122 VAL A N 1
ATOM 914 C CA . VAL A 1 122 ? 0.933 5.209 0.630 1.00 98.62 122 VAL A CA 1
ATOM 915 C C . VAL A 1 122 ? 0.114 5.783 1.772 1.00 98.62 122 VAL A C 1
ATOM 917 O O . VAL A 1 122 ? 0.631 5.946 2.875 1.00 98.62 122 VAL A O 1
ATOM 920 N N . ALA A 1 123 ? -1.150 6.098 1.512 1.00 98.25 123 ALA A N 1
ATOM 921 C CA . ALA A 1 123 ? -2.109 6.496 2.533 1.00 98.25 123 ALA A CA 1
ATOM 922 C C . ALA A 1 123 ? -3.341 5.597 2.451 1.00 98.25 123 ALA A C 1
ATOM 924 O O . ALA A 1 123 ? -3.848 5.346 1.360 1.00 98.25 123 ALA A O 1
ATOM 925 N N . ALA A 1 124 ? -3.833 5.111 3.585 1.00 98.06 124 ALA A N 1
ATOM 926 C CA . ALA A 1 124 ? -4.958 4.185 3.600 1.00 98.06 124 ALA A CA 1
ATOM 927 C C . ALA A 1 124 ? -5.870 4.402 4.808 1.00 98.06 124 ALA A C 1
ATOM 929 O O . ALA A 1 124 ? -5.403 4.794 5.875 1.00 98.06 124 ALA A O 1
ATOM 930 N N . LEU A 1 125 ? -7.162 4.128 4.618 1.00 97.31 125 LEU A N 1
ATOM 931 C CA . LEU A 1 125 ? -8.095 3.879 5.715 1.00 97.31 125 LEU A CA 1
ATOM 932 C C . LEU A 1 125 ? -8.250 2.366 5.832 1.00 97.31 125 LEU A C 1
ATOM 934 O O . LEU A 1 125 ? -8.613 1.712 4.848 1.00 97.31 125 LEU A O 1
ATOM 938 N N . ILE A 1 126 ? -7.948 1.835 7.007 1.00 97.50 126 ILE A N 1
ATOM 939 C CA . ILE A 1 126 ? -7.822 0.405 7.255 1.00 97.50 126 ILE A CA 1
ATOM 940 C C . ILE A 1 126 ? -8.686 0.040 8.461 1.00 97.50 126 ILE A C 1
ATOM 942 O O . ILE A 1 126 ? -8.634 0.728 9.472 1.00 97.50 126 ILE A O 1
ATOM 946 N N . ASP A 1 127 ? -9.454 -1.033 8.335 1.00 97.06 127 ASP A N 1
ATOM 947 C CA . ASP A 1 127 ? -10.219 -1.659 9.414 1.00 97.06 127 ASP A CA 1
A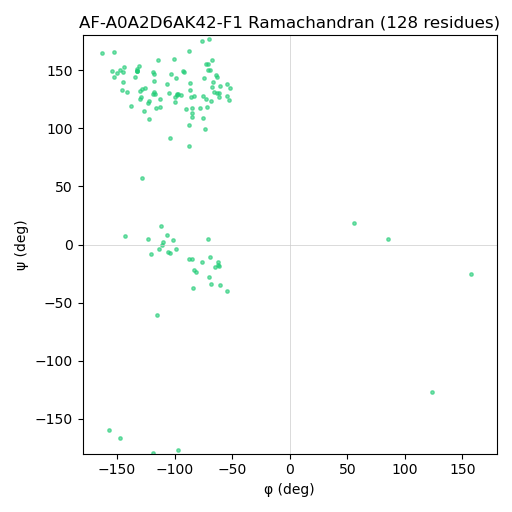TOM 948 C C . ASP A 1 127 ? -9.303 -2.623 10.177 1.00 97.06 127 ASP A C 1
ATOM 950 O O . ASP A 1 127 ? -8.883 -3.647 9.622 1.00 97.06 127 ASP A O 1
ATOM 954 N N . ASP A 1 128 ? -8.963 -2.253 11.409 1.00 96.38 128 ASP A N 1
ATOM 955 C CA . ASP A 1 128 ? -8.192 -3.048 12.364 1.00 96.38 128 ASP A CA 1
ATOM 956 C C . ASP A 1 128 ? -9.074 -4.176 12.922 1.00 96.38 128 ASP A C 1
ATOM 958 O O . ASP A 1 128 ? -9.932 -3.953 13.782 1.00 96.38 128 ASP A O 1
ATOM 962 N N . VAL A 1 129 ? -8.910 -5.386 12.380 1.00 94.50 129 VAL A N 1
ATOM 963 C CA . VAL A 1 129 ? -9.758 -6.552 12.712 1.00 94.50 129 VAL A CA 1
ATOM 964 C C . VAL A 1 129 ? -9.017 -7.629 13.507 1.00 94.50 129 VAL A C 1
ATOM 966 O O . VAL A 1 129 ? -9.595 -8.692 13.764 1.00 94.50 129 VAL A O 1
ATOM 969 N N . ALA A 1 130 ? -7.748 -7.386 13.841 1.00 86.69 130 ALA A N 1
ATOM 970 C CA . ALA A 1 130 ? -6.853 -8.334 14.503 1.00 86.69 130 ALA A CA 1
ATOM 971 C C . ALA A 1 130 ? -6.789 -8.177 16.032 1.00 86.69 130 ALA A C 1
ATOM 973 O O . ALA A 1 130 ? -7.084 -7.088 16.568 1.00 86.69 130 ALA A O 1
#

Foldseek 3Di:
DDDDDPDPQWFKDKDFDKAAQFKDQPDFFFTDDPDDDDPPDDGHTADQQKFFQKKKKFWQADFKKKWKFQQLDGTDPPDPPTDIAGHRGMDMDGRGHTGSSRIIMHIGGPPDDDTGITGMIMMTTIRNPD

Nearest PDB structures (foldseek):
  4y6x-assembly3_C-4  TM=5.002E-01  e=2.110E-03  Tobacco streak virus
  4dzg-assembly1_A  TM=4.979E-01  e=6.957E-03  Aeromonas hydrophila subsp. hydrophila ATCC 7966
  4y6x-assembly1_A-2  TM=4.473E-01  e=2.621E-03  Tobacco streak virus
  3dl3-assembly4_I  TM=3.792E-01  e=3.007E-02  Aliivibrio fischeri ES114
  8xmz-assembly2_B  TM=3.685E-01  e=1.853E+00  Aquimarina sp. BL5

Secondary structure (DSSP, 8-state):
-----SSSSEEEEEEEEEE-SS-EES--SBPBPSS---TTSPPPBPPTT-EEEEEEEEE--SS-EEEEESSSS---TT-TTPEEE-TT-EEEE--TT-BGGG-EEEEE-SS-SS---EEEEEEEEEE---

pLDDT: mean 93.34, std 7.58, range [60.06, 98.69]

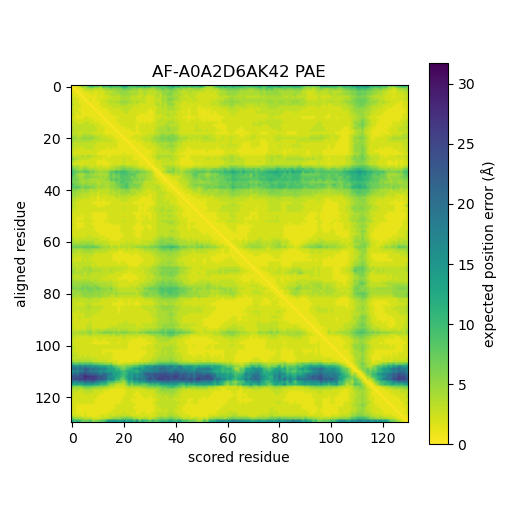Radius of gyration: 14.92 Å; Cα contacts (8 Å, |Δi|>4): 333; chains: 1; bounding box: 34×25×47 Å

Sequence (130 aa):
MTISPDDANDKWYYKLTSVTTTSADLIAGRFIDYTAVDQDTDMTAVNTSDKVKFLFVKNTSTGDGIYICFDGDTAANSLVDGLFVGPEEAWFGRLPNTTVANIHAISSDIDSTGDASATVLVAALIDDVA